Protein AF-A0A9D1Z1N7-F1 (afdb_monomer_lite)

Structure (mmCIF, N/CA/C/O backbone):
data_AF-A0A9D1Z1N7-F1
#
_entry.id   AF-A0A9D1Z1N7-F1
#
loop_
_atom_site.group_PDB
_atom_site.id
_atom_site.type_symbol
_atom_site.label_atom_id
_atom_site.label_alt_id
_atom_site.label_comp_id
_atom_site.label_asym_id
_atom_site.label_entity_id
_atom_site.label_seq_id
_atom_site.pdbx_PDB_ins_code
_atom_site.Cartn_x
_atom_site.Cartn_y
_atom_site.Cartn_z
_atom_site.occupancy
_atom_site.B_iso_or_equiv
_atom_site.auth_seq_id
_atom_site.auth_comp_id
_atom_site.auth_asym_id
_atom_site.auth_atom_id
_atom_site.pdbx_PDB_model_num
ATOM 1 N N . MET A 1 1 ? 23.368 37.902 29.605 1.00 48.31 1 MET A N 1
ATOM 2 C CA . MET A 1 1 ? 22.657 37.387 28.410 1.00 48.31 1 MET A CA 1
ATOM 3 C C . MET A 1 1 ? 23.198 36.018 27.958 1.00 48.31 1 MET A C 1
ATOM 5 O O . MET A 1 1 ? 23.608 35.868 26.820 1.00 48.31 1 MET A O 1
ATOM 9 N N . LYS A 1 2 ? 23.250 35.008 28.843 1.00 42.91 2 LYS A N 1
ATOM 10 C CA . LYS A 1 2 ? 23.692 33.636 28.480 1.00 42.91 2 LYS A CA 1
ATOM 11 C C . LYS A 1 2 ? 22.793 32.519 29.035 1.00 42.91 2 LYS A C 1
ATOM 13 O O . LYS A 1 2 ? 22.858 31.400 28.552 1.00 42.91 2 LYS A O 1
ATOM 18 N N . LYS A 1 3 ? 21.916 32.826 30.002 1.00 45.59 3 LYS A N 1
ATOM 19 C CA . LYS A 1 3 ? 20.973 31.861 30.601 1.00 45.59 3 LYS A CA 1
ATOM 20 C C . LYS A 1 3 ? 19.567 31.898 29.988 1.00 45.59 3 LYS A C 1
ATOM 22 O O . LYS A 1 3 ? 18.777 31.014 30.268 1.00 45.59 3 LYS A O 1
ATOM 27 N N . THR A 1 4 ? 19.268 32.879 29.136 1.00 47.34 4 THR A N 1
ATOM 28 C CA . THR A 1 4 ? 17.967 33.013 28.453 1.00 47.34 4 THR A CA 1
ATOM 29 C C . THR A 1 4 ? 17.902 32.282 27.110 1.00 47.34 4 THR A C 1
ATOM 31 O O . THR A 1 4 ? 16.812 32.045 26.607 1.00 47.34 4 THR A O 1
ATOM 34 N N . ILE A 1 5 ? 19.046 31.882 26.540 1.00 47.56 5 ILE A N 1
ATOM 35 C CA . ILE A 1 5 ? 19.102 31.161 25.254 1.00 47.56 5 ILE A CA 1
ATOM 36 C C . ILE A 1 5 ? 18.893 29.649 25.452 1.00 47.56 5 ILE A C 1
ATOM 38 O O . ILE A 1 5 ? 18.301 28.995 24.600 1.00 47.56 5 ILE A O 1
ATOM 42 N N . LEU A 1 6 ? 19.299 29.088 26.599 1.00 43.22 6 LEU A N 1
ATOM 43 C CA . LEU A 1 6 ? 19.092 27.661 26.885 1.00 43.22 6 LEU A CA 1
ATOM 44 C C . LEU A 1 6 ? 17.622 27.307 27.148 1.00 43.22 6 LEU A C 1
ATOM 46 O O . LEU A 1 6 ? 17.181 26.222 26.781 1.00 43.22 6 LEU A O 1
ATOM 50 N N . THR A 1 7 ? 16.840 28.222 27.722 1.00 47.62 7 THR A N 1
ATOM 51 C CA . THR A 1 7 ? 15.426 27.964 28.034 1.00 47.62 7 THR A CA 1
ATOM 52 C C . THR A 1 7 ? 14.539 27.963 26.785 1.00 47.62 7 THR A C 1
ATOM 54 O O . THR A 1 7 ? 13.528 27.268 26.757 1.00 47.62 7 THR A O 1
ATOM 57 N N . ALA A 1 8 ? 14.941 28.667 25.720 1.00 46.50 8 ALA A N 1
ATOM 58 C CA . ALA A 1 8 ? 14.237 28.644 24.436 1.00 46.50 8 ALA A CA 1
ATOM 59 C C . ALA A 1 8 ? 14.452 27.325 23.666 1.00 46.50 8 ALA A C 1
ATOM 61 O O . ALA A 1 8 ? 13.564 26.891 22.938 1.00 46.50 8 ALA A O 1
ATOM 62 N N . LEU A 1 9 ? 15.589 26.649 23.869 1.00 41.34 9 LEU A N 1
ATOM 63 C CA . LEU A 1 9 ? 15.878 25.360 23.230 1.00 41.34 9 LEU A CA 1
ATOM 64 C C . LEU A 1 9 ? 15.144 24.189 23.912 1.00 41.34 9 LEU A C 1
ATOM 66 O O . LEU A 1 9 ? 14.783 23.220 23.251 1.00 41.34 9 LEU A O 1
ATOM 70 N N . ALA A 1 10 ? 14.859 24.303 25.214 1.00 45.19 10 ALA A N 1
ATOM 71 C CA . ALA A 1 10 ? 14.077 23.312 25.958 1.00 45.19 10 ALA A CA 1
ATOM 72 C C . ALA A 1 10 ? 12.570 23.372 25.639 1.00 45.19 10 ALA A C 1
ATOM 74 O O . ALA A 1 10 ? 11.892 22.348 25.670 1.00 45.19 10 ALA A O 1
ATOM 75 N N . ALA A 1 11 ? 12.048 24.549 25.276 1.00 44.56 11 ALA A N 1
ATOM 76 C CA . ALA A 1 11 ? 10.642 24.725 24.905 1.00 44.56 11 ALA A CA 1
ATOM 77 C C . ALA A 1 11 ? 10.316 24.277 23.463 1.00 44.56 11 ALA A C 1
ATOM 79 O O . ALA A 1 11 ? 9.146 24.125 23.124 1.00 44.56 11 ALA A O 1
ATOM 80 N N . LEU A 1 12 ? 11.329 24.038 22.619 1.00 40.50 12 LEU A N 1
ATOM 81 C CA . LEU A 1 12 ? 11.157 23.692 21.201 1.00 40.50 12 LEU A CA 1
ATOM 82 C C . LEU A 1 12 ? 11.137 22.185 20.895 1.00 40.50 12 LEU A C 1
ATOM 84 O O . LEU A 1 12 ? 10.854 21.816 19.761 1.00 40.50 12 LEU A O 1
ATOM 88 N N . LEU A 1 13 ? 11.400 21.303 21.864 1.00 41.38 13 LEU A N 1
ATOM 89 C CA . LEU A 1 13 ? 11.483 19.855 21.600 1.00 41.38 13 LEU A CA 1
ATOM 90 C C . LEU A 1 13 ? 10.368 19.012 22.232 1.00 41.38 13 LEU A C 1
ATOM 92 O O . LEU A 1 13 ? 10.290 17.818 21.959 1.00 41.38 13 LEU A O 1
ATOM 96 N N . VAL A 1 14 ? 9.452 19.611 23.001 1.00 47.72 14 VAL A N 1
ATOM 97 C CA . VAL A 1 14 ? 8.300 18.884 23.584 1.00 47.72 14 VAL A CA 1
ATOM 98 C C . VAL A 1 14 ? 7.096 18.801 22.632 1.00 47.72 14 VAL A C 1
ATOM 100 O O . VAL A 1 14 ? 6.035 18.308 22.995 1.00 47.72 14 VAL A O 1
ATOM 103 N N . ALA A 1 15 ? 7.261 19.235 21.385 1.00 46.50 15 ALA A N 1
ATOM 104 C CA . ALA A 1 15 ? 6.291 19.032 20.319 1.00 46.50 15 ALA A CA 1
ATOM 105 C C . ALA A 1 15 ? 6.986 18.392 19.116 1.00 46.50 15 ALA A C 1
ATOM 107 O O . ALA A 1 15 ? 7.004 18.942 18.020 1.00 46.50 15 ALA A O 1
ATOM 108 N N . VAL A 1 16 ? 7.573 17.211 19.315 1.00 46.31 16 VAL A N 1
ATOM 109 C CA . VAL A 1 16 ? 7.660 16.258 18.210 1.00 46.31 16 VAL A CA 1
ATOM 110 C C . VAL A 1 16 ? 6.248 15.677 18.108 1.00 46.31 16 VAL A C 1
ATOM 112 O O . VAL A 1 16 ? 5.895 14.844 18.946 1.00 46.31 16 VAL A O 1
ATOM 115 N N . PRO A 1 17 ? 5.382 16.111 17.164 1.00 43.81 17 PRO A N 1
ATOM 116 C CA . PRO A 1 17 ? 4.216 15.296 16.853 1.00 43.81 17 PRO A CA 1
ATOM 117 C C . PRO A 1 17 ? 4.749 13.899 16.553 1.00 43.81 17 PRO A C 1
ATOM 119 O O . PRO A 1 17 ? 5.823 13.784 15.972 1.00 43.81 17 PRO A O 1
ATOM 122 N N . ALA A 1 18 ? 4.060 12.852 16.992 1.00 47.38 18 ALA A N 1
ATOM 123 C CA . ALA A 1 18 ? 4.443 11.462 16.786 1.00 47.38 18 ALA A CA 1
ATOM 124 C C . ALA A 1 18 ? 4.626 11.134 15.280 1.00 47.38 18 ALA A C 1
ATOM 126 O O . ALA A 1 18 ? 3.773 10.530 14.638 1.00 47.38 18 ALA A O 1
ATOM 127 N N . VAL A 1 19 ? 5.751 11.538 14.684 1.00 46.88 19 VAL A N 1
ATOM 128 C CA . VAL A 1 19 ? 6.171 11.262 13.303 1.00 46.88 19 VAL A CA 1
ATOM 129 C C . VAL A 1 19 ? 6.997 9.981 13.329 1.00 46.88 19 VAL A C 1
ATOM 131 O O . VAL A 1 19 ? 8.144 9.911 12.903 1.00 46.88 19 VAL A O 1
ATOM 134 N N . GLN A 1 20 ? 6.414 8.932 13.892 1.00 49.53 20 GLN A N 1
ATOM 135 C CA . GLN A 1 20 ? 6.819 7.564 13.578 1.00 49.53 20 GLN A CA 1
ATOM 136 C C . GLN A 1 20 ? 5.672 6.778 12.950 1.00 49.53 20 GLN A C 1
ATOM 138 O O . GLN A 1 20 ? 5.856 5.616 12.603 1.00 49.53 20 GLN A O 1
ATOM 143 N N . ALA A 1 21 ? 4.523 7.427 12.722 1.00 53.78 21 ALA A N 1
ATOM 144 C CA . ALA A 1 21 ? 3.443 6.822 11.976 1.00 53.78 21 ALA A CA 1
ATOM 145 C C . ALA A 1 21 ? 3.815 6.745 10.485 1.00 53.78 21 ALA A C 1
ATOM 147 O O . ALA A 1 21 ? 3.750 7.748 9.775 1.00 53.78 21 ALA A O 1
ATOM 148 N N . GLN A 1 22 ? 4.178 5.544 10.030 1.00 61.56 22 GLN A N 1
ATOM 149 C CA . GLN A 1 22 ? 4.296 5.149 8.624 1.00 61.56 22 GLN A CA 1
ATOM 150 C C . GLN A 1 22 ? 5.386 5.873 7.788 1.00 61.56 22 GLN A C 1
ATOM 152 O O . GLN A 1 22 ? 5.178 6.954 7.237 1.00 61.56 22 GLN A O 1
ATOM 157 N N . LYS A 1 23 ? 6.547 5.226 7.596 1.00 72.19 23 LYS A N 1
ATOM 158 C CA . LYS A 1 23 ? 7.659 5.724 6.754 1.00 72.19 23 LYS A CA 1
ATOM 159 C C . LYS A 1 23 ? 7.477 5.398 5.260 1.00 72.19 23 LYS A C 1
ATOM 161 O O . LYS A 1 23 ? 8.239 4.612 4.707 1.00 72.19 23 LYS A O 1
ATOM 166 N N . VAL A 1 24 ? 6.501 6.005 4.584 1.00 84.62 24 VAL A N 1
ATOM 167 C CA . VAL A 1 24 ? 6.462 5.962 3.106 1.00 84.62 24 VAL A CA 1
ATOM 168 C C . VAL A 1 24 ? 7.494 6.954 2.565 1.00 84.62 24 VAL A C 1
ATOM 170 O O . VAL A 1 24 ? 7.291 8.167 2.646 1.00 84.62 24 VAL A O 1
ATOM 173 N N . ASN A 1 25 ? 8.607 6.456 2.018 1.00 87.56 25 ASN A N 1
ATOM 174 C CA . ASN A 1 25 ? 9.646 7.300 1.420 1.00 87.56 25 ASN A CA 1
ATOM 175 C C . ASN A 1 25 ? 9.241 7.737 0.003 1.00 87.56 25 ASN A C 1
ATOM 177 O O . ASN A 1 25 ? 9.687 7.176 -0.998 1.00 87.56 25 ASN A O 1
ATOM 181 N N . LYS A 1 26 ? 8.350 8.732 -0.065 1.00 89.25 26 LYS A N 1
ATOM 182 C CA . LYS A 1 26 ? 7.782 9.232 -1.322 1.00 89.25 26 LYS A CA 1
ATOM 183 C C . LYS A 1 26 ? 8.865 9.680 -2.310 1.00 89.25 26 LYS A C 1
ATOM 185 O O . LYS A 1 26 ? 8.778 9.351 -3.486 1.00 89.25 26 LYS A O 1
ATOM 190 N N . GLU A 1 27 ? 9.873 10.402 -1.833 1.00 89.12 27 GLU A N 1
ATOM 191 C CA . GLU A 1 27 ? 10.941 10.962 -2.670 1.00 89.12 27 GLU A CA 1
ATOM 192 C C . GLU A 1 27 ? 11.761 9.862 -3.352 1.00 89.12 27 GLU A C 1
ATOM 194 O O . GLU A 1 27 ? 11.949 9.898 -4.565 1.00 89.12 27 GLU A O 1
ATOM 199 N N . ALA A 1 28 ? 12.172 8.831 -2.605 1.00 89.81 28 ALA A N 1
ATOM 200 C CA . ALA A 1 28 ? 12.930 7.717 -3.175 1.00 89.81 28 ALA A CA 1
ATOM 201 C C . ALA A 1 28 ? 12.123 6.924 -4.217 1.00 89.81 28 ALA A C 1
ATOM 203 O O . ALA A 1 28 ? 12.674 6.473 -5.223 1.00 89.81 28 ALA A O 1
ATOM 204 N N . LEU A 1 29 ? 10.817 6.763 -3.990 1.00 92.50 29 LEU A N 1
ATOM 205 C CA . LEU A 1 29 ? 9.922 6.084 -4.926 1.00 92.50 29 LEU A CA 1
ATOM 206 C C . LEU A 1 29 ? 9.739 6.884 -6.219 1.00 92.50 29 LEU A C 1
ATOM 208 O O . LEU A 1 29 ? 9.815 6.307 -7.301 1.00 92.50 29 LEU A O 1
ATOM 212 N N . LEU A 1 30 ? 9.564 8.205 -6.121 1.00 93.25 30 LEU A N 1
ATOM 213 C CA . LEU A 1 30 ? 9.474 9.080 -7.292 1.00 93.25 30 LEU A CA 1
ATOM 214 C C . LEU A 1 30 ? 10.777 9.086 -8.097 1.00 93.25 30 LEU A C 1
ATOM 216 O O . LEU A 1 30 ? 10.731 8.906 -9.309 1.00 93.25 30 LEU A O 1
ATOM 220 N N . ALA A 1 31 ? 11.934 9.156 -7.435 1.00 93.94 31 ALA A N 1
ATOM 221 C CA . ALA A 1 31 ? 13.232 9.079 -8.107 1.00 93.94 31 ALA A CA 1
ATOM 222 C C . ALA A 1 31 ? 13.415 7.763 -8.895 1.00 93.94 31 ALA A C 1
ATOM 224 O O . ALA A 1 31 ? 14.052 7.730 -9.951 1.00 93.94 31 ALA A O 1
ATOM 225 N N . LYS A 1 32 ? 12.833 6.652 -8.415 1.00 93.88 32 LYS A N 1
ATOM 226 C CA . LYS A 1 32 ? 12.845 5.370 -9.137 1.00 93.88 32 LYS A CA 1
ATOM 227 C C . LYS A 1 32 ? 11.990 5.416 -10.408 1.00 93.88 32 LYS A C 1
ATOM 229 O O . LYS A 1 32 ? 12.379 4.815 -11.411 1.00 93.88 32 LYS A O 1
ATOM 234 N N . ILE A 1 33 ? 10.869 6.137 -10.380 1.00 95.56 33 ILE A N 1
ATOM 235 C CA . ILE A 1 33 ? 10.018 6.362 -11.555 1.00 95.56 33 ILE A CA 1
ATOM 236 C C . ILE A 1 33 ? 10.707 7.288 -12.555 1.00 95.56 33 ILE A C 1
ATOM 238 O O . ILE A 1 33 ? 10.817 6.908 -13.715 1.00 95.56 33 ILE A O 1
ATOM 242 N N . GLU A 1 34 ? 11.290 8.403 -12.109 1.00 95.62 34 GLU A N 1
ATOM 243 C CA . GLU A 1 34 ? 12.060 9.317 -12.969 1.00 95.62 34 GLU A CA 1
ATOM 244 C C . GLU A 1 34 ? 13.199 8.590 -13.696 1.00 95.62 34 GLU A C 1
ATOM 246 O O . GLU A 1 34 ? 13.404 8.747 -14.902 1.00 95.62 34 GLU A O 1
ATOM 251 N N . LYS A 1 35 ? 13.914 7.710 -12.984 1.00 94.88 35 LYS A N 1
ATOM 252 C CA . LYS A 1 35 ? 14.929 6.851 -13.600 1.00 94.88 35 LYS A CA 1
ATOM 253 C C . LYS A 1 35 ? 14.321 5.897 -14.630 1.00 94.88 35 LYS A C 1
ATOM 255 O O . LYS A 1 35 ? 14.903 5.700 -15.696 1.00 94.88 35 LYS A O 1
ATOM 260 N N . SER A 1 36 ? 13.172 5.292 -14.324 1.00 95.75 36 SER A N 1
ATOM 261 C CA . SER A 1 36 ? 12.475 4.430 -15.278 1.00 95.75 36 SER A CA 1
ATOM 262 C C . SER A 1 36 ? 12.019 5.198 -16.520 1.00 95.75 36 SER A C 1
ATOM 264 O O . SER A 1 36 ? 12.082 4.623 -17.604 1.00 95.75 36 SER A O 1
ATOM 266 N N . ASP A 1 37 ? 11.578 6.448 -16.378 1.00 96.19 37 ASP A N 1
ATOM 267 C CA . ASP A 1 37 ? 11.186 7.321 -17.488 1.00 96.19 37 ASP A CA 1
ATOM 268 C C . ASP A 1 37 ? 12.385 7.625 -18.395 1.00 96.19 37 ASP A C 1
ATOM 270 O O . ASP A 1 37 ? 12.303 7.479 -19.615 1.00 96.19 37 ASP A O 1
ATOM 274 N N . ALA A 1 38 ? 13.544 7.929 -17.804 1.00 97.25 38 ALA A N 1
ATOM 275 C CA . ALA A 1 38 ? 14.785 8.105 -18.556 1.00 97.25 38 ALA A CA 1
ATOM 276 C C . ALA A 1 38 ? 15.222 6.818 -19.286 1.00 97.25 38 ALA A C 1
ATOM 278 O O . ALA A 1 38 ? 15.726 6.873 -20.411 1.00 97.25 38 ALA A O 1
ATOM 279 N N . ASP A 1 39 ? 15.018 5.648 -18.672 1.00 95.75 39 ASP A N 1
ATOM 280 C CA . ASP A 1 39 ? 15.369 4.361 -19.275 1.00 95.75 39 ASP A CA 1
ATOM 281 C C . ASP A 1 39 ? 14.466 3.996 -20.464 1.00 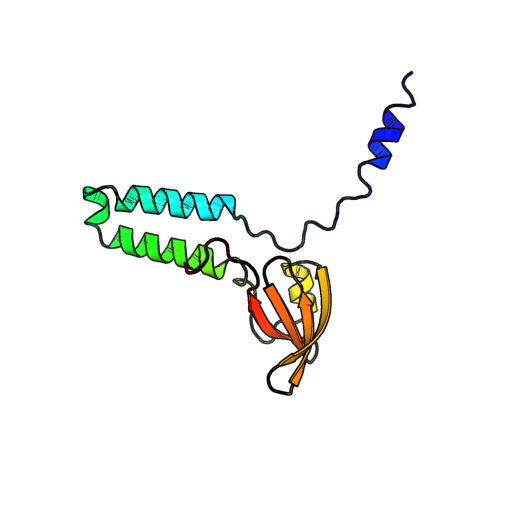95.75 39 ASP A C 1
ATOM 283 O O . ASP A 1 39 ? 14.971 3.432 -21.435 1.00 95.75 39 ASP A O 1
ATOM 287 N N . ILE A 1 40 ? 13.170 4.335 -20.437 1.00 96.69 40 ILE A N 1
ATOM 288 C CA . ILE A 1 40 ? 12.273 4.105 -21.587 1.00 96.69 40 ILE A CA 1
ATOM 289 C C . ILE A 1 40 ? 12.434 5.149 -22.696 1.00 96.69 40 ILE A C 1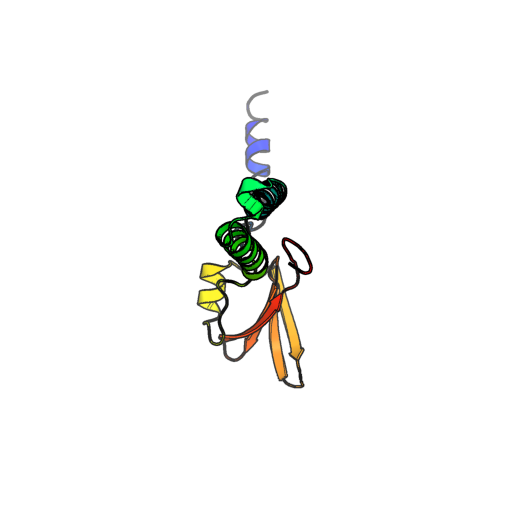
ATOM 291 O O . ILE A 1 40 ? 12.156 4.843 -23.850 1.00 96.69 40 ILE A O 1
ATOM 295 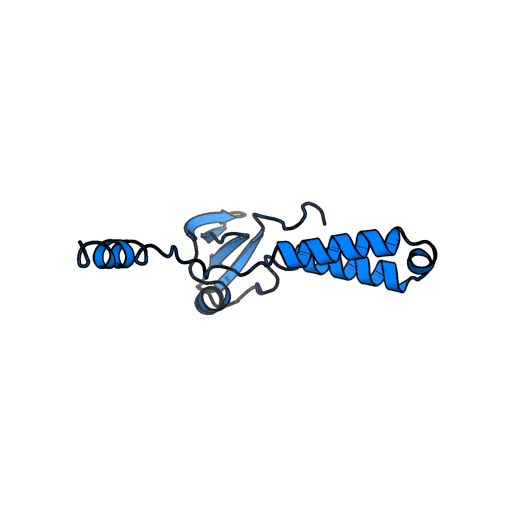N N . ALA A 1 41 ? 12.912 6.355 -22.380 1.00 96.69 41 ALA A N 1
ATOM 296 C CA . ALA A 1 41 ? 13.235 7.366 -23.386 1.00 96.69 41 ALA A CA 1
ATOM 297 C C . ALA A 1 41 ? 14.507 7.014 -24.183 1.00 96.69 41 ALA A C 1
ATOM 299 O O . ALA A 1 41 ? 14.733 7.528 -25.275 1.00 96.69 41 ALA A O 1
ATOM 300 N N . ASN A 1 42 ? 15.355 6.127 -23.651 1.00 96.94 42 ASN A N 1
ATOM 301 C CA . ASN A 1 42 ? 16.556 5.660 -24.331 1.00 96.94 42 ASN A CA 1
ATOM 302 C C . ASN A 1 42 ? 16.242 4.496 -25.289 1.00 96.94 42 ASN A C 1
ATOM 304 O O . ASN A 1 42 ? 15.984 3.383 -24.838 1.00 96.94 42 ASN A O 1
ATOM 308 N N . GLU A 1 43 ? 16.372 4.708 -26.601 1.00 94.88 43 GLU A N 1
ATOM 309 C CA . GLU A 1 43 ? 16.045 3.716 -27.647 1.00 94.88 43 GLU A CA 1
ATOM 310 C C . GLU A 1 43 ? 16.683 2.331 -27.422 1.00 94.88 43 GLU A C 1
ATOM 312 O O . GLU A 1 43 ? 16.017 1.297 -27.514 1.00 94.88 43 GLU A O 1
ATOM 317 N N . LYS A 1 44 ? 17.971 2.287 -27.049 1.00 95.50 44 LYS A N 1
ATOM 318 C CA . LYS A 1 44 ? 18.697 1.023 -26.823 1.00 95.50 44 LYS A CA 1
ATOM 319 C C . LYS A 1 44 ? 18.192 0.265 -25.597 1.00 95.50 44 LYS A C 1
ATOM 321 O O . LYS A 1 44 ? 18.270 -0.964 -25.557 1.00 95.50 44 LYS A O 1
ATOM 326 N N . LYS A 1 45 ? 17.741 0.978 -24.563 1.00 95.00 45 LYS A N 1
ATOM 327 C CA . LYS A 1 45 ? 17.171 0.369 -23.356 1.00 95.00 45 LYS A CA 1
ATOM 328 C C . LYS A 1 45 ? 15.706 0.007 -23.571 1.00 95.00 45 LYS A C 1
ATOM 330 O O . LYS A 1 45 ? 15.318 -1.085 -23.168 1.00 95.00 45 LYS A O 1
ATOM 335 N N . ALA A 1 46 ? 14.927 0.845 -24.245 1.00 95.06 46 ALA A N 1
ATOM 336 C CA . ALA A 1 46 ? 13.518 0.603 -24.544 1.00 95.06 46 ALA A CA 1
ATOM 337 C C . ALA A 1 46 ? 13.294 -0.659 -25.394 1.00 95.06 46 ALA A C 1
ATOM 339 O O . ALA A 1 46 ? 12.302 -1.361 -25.203 1.00 95.06 46 ALA A O 1
ATOM 340 N N . ALA A 1 47 ? 14.251 -1.007 -26.263 1.00 96.62 47 ALA A N 1
ATOM 341 C CA . ALA A 1 47 ? 14.234 -2.254 -27.031 1.00 96.62 47 ALA A CA 1
ATOM 342 C C . ALA A 1 47 ? 14.363 -3.528 -26.166 1.00 96.62 47 ALA A C 1
ATOM 344 O O . ALA A 1 47 ? 14.118 -4.635 -26.644 1.00 96.62 47 ALA A O 1
ATOM 345 N N . LYS A 1 48 ? 14.762 -3.410 -24.891 1.00 97.81 48 LYS A N 1
ATOM 346 C CA . LYS A 1 48 ? 14.932 -4.554 -23.986 1.00 97.81 48 LYS A CA 1
ATOM 347 C C . LYS A 1 48 ? 13.654 -4.791 -23.188 1.00 97.81 48 LYS A C 1
ATOM 349 O O . LYS A 1 48 ? 13.253 -3.945 -22.393 1.00 97.81 48 LYS A O 1
ATOM 354 N N . ALA A 1 49 ? 13.096 -5.998 -23.277 1.00 97.19 49 ALA A N 1
ATOM 355 C CA . ALA A 1 49 ? 11.949 -6.415 -22.461 1.00 97.19 49 ALA A CA 1
ATOM 356 C C . ALA A 1 49 ? 12.182 -6.210 -20.948 1.00 97.19 49 ALA A C 1
ATOM 358 O O . ALA A 1 49 ? 11.281 -5.792 -20.222 1.00 97.19 49 ALA A O 1
ATOM 359 N N . ALA A 1 50 ? 13.417 -6.423 -20.478 1.00 97.31 50 ALA A N 1
ATOM 360 C CA . ALA A 1 50 ? 13.802 -6.196 -19.085 1.00 97.31 50 ALA A CA 1
ATOM 361 C C . ALA A 1 50 ? 13.528 -4.757 -18.603 1.00 97.31 50 ALA A C 1
ATOM 363 O O . ALA A 1 50 ? 13.192 -4.566 -17.437 1.00 97.31 50 ALA A O 1
ATOM 364 N N . THR A 1 51 ? 13.628 -3.753 -19.480 1.00 97.25 51 THR A N 1
ATOM 365 C CA . THR A 1 51 ? 13.345 -2.348 -19.145 1.00 97.25 51 THR A CA 1
ATOM 366 C C . THR A 1 51 ? 11.877 -2.159 -18.774 1.00 97.25 51 THR A C 1
ATOM 368 O O . THR A 1 51 ? 11.576 -1.555 -17.747 1.00 97.25 51 THR A O 1
ATOM 371 N N . TRP A 1 52 ? 10.963 -2.753 -19.542 1.00 97.31 52 TRP A N 1
ATOM 372 C CA . TRP A 1 52 ? 9.523 -2.694 -19.277 1.00 97.31 52 TRP A CA 1
ATOM 373 C C . TRP A 1 52 ? 9.124 -3.494 -18.036 1.00 97.31 52 TRP A C 1
ATOM 375 O O . TRP A 1 52 ? 8.316 -3.026 -17.238 1.00 97.31 52 TRP A O 1
ATOM 385 N N . ILE A 1 53 ? 9.754 -4.652 -17.804 1.00 97.12 53 ILE A N 1
ATOM 386 C CA . ILE A 1 53 ? 9.566 -5.423 -16.563 1.00 97.12 53 ILE A CA 1
ATOM 387 C C . ILE A 1 53 ? 10.015 -4.600 -15.349 1.00 97.12 53 ILE A C 1
ATOM 389 O O . ILE A 1 53 ? 9.315 -4.546 -14.338 1.00 97.12 53 ILE A O 1
ATOM 393 N N . ASN A 1 54 ? 11.169 -3.936 -15.438 1.00 96.50 54 ASN A N 1
ATOM 394 C CA . ASN A 1 54 ? 11.678 -3.093 -14.357 1.00 96.50 54 ASN A CA 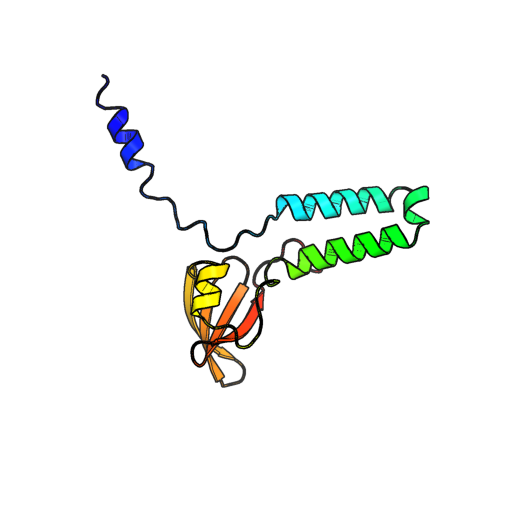1
ATOM 395 C C . ASN A 1 54 ? 10.795 -1.864 -14.122 1.00 96.50 54 ASN A C 1
ATOM 397 O O . ASN A 1 54 ? 10.584 -1.497 -12.966 1.00 96.50 54 ASN A O 1
ATOM 401 N N . ARG A 1 55 ? 10.229 -1.279 -15.186 1.00 95.88 55 ARG A N 1
ATOM 402 C CA . ARG A 1 55 ? 9.213 -0.229 -15.078 1.00 95.88 55 ARG A CA 1
ATOM 403 C C . ARG A 1 55 ? 7.997 -0.730 -14.307 1.00 95.88 55 ARG A C 1
ATOM 405 O O . ARG A 1 55 ? 7.650 -0.136 -13.294 1.00 95.88 55 ARG A O 1
ATOM 412 N N . GLY A 1 56 ? 7.404 -1.852 -14.718 1.00 95.81 56 GLY A N 1
ATOM 413 C CA . GLY A 1 56 ? 6.247 -2.435 -14.032 1.00 95.81 56 GLY A CA 1
ATOM 414 C C . GLY A 1 56 ? 6.511 -2.709 -12.548 1.00 95.81 56 GLY A C 1
ATOM 415 O O . GLY A 1 56 ? 5.688 -2.373 -11.704 1.00 95.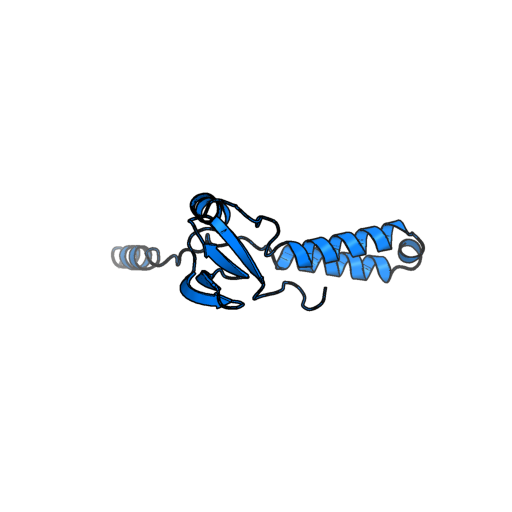81 56 GLY A O 1
ATOM 416 N N . LYS A 1 57 ? 7.698 -3.227 -12.203 1.00 95.50 57 LYS A N 1
ATOM 417 C CA . LYS A 1 57 ? 8.116 -3.401 -10.800 1.00 95.50 57 LYS A CA 1
ATOM 418 C C . LYS A 1 57 ? 8.191 -2.077 -10.040 1.00 95.50 57 LYS A C 1
ATOM 420 O O . LYS A 1 57 ? 7.755 -2.020 -8.898 1.00 95.50 57 LYS A O 1
ATOM 425 N N . ALA A 1 58 ? 8.725 -1.023 -10.659 1.00 94.88 58 ALA A N 1
ATOM 426 C CA . ALA A 1 58 ? 8.792 0.293 -10.034 1.00 94.88 58 ALA A CA 1
ATOM 427 C C . ALA A 1 58 ? 7.388 0.849 -9.748 1.00 94.88 58 ALA A C 1
ATOM 429 O O . ALA A 1 58 ? 7.128 1.255 -8.619 1.00 94.88 58 ALA A O 1
ATOM 430 N N . PHE A 1 59 ? 6.467 0.789 -10.716 1.00 94.81 59 PHE A N 1
ATOM 431 C CA . PHE A 1 59 ? 5.076 1.218 -10.517 1.00 94.81 59 PHE A CA 1
ATOM 432 C C . PHE A 1 59 ? 4.347 0.374 -9.465 1.00 94.81 59 PHE A C 1
ATOM 434 O O . PHE A 1 59 ? 3.679 0.927 -8.594 1.00 94.81 59 PHE A O 1
ATOM 441 N N . TYR A 1 60 ? 4.554 -0.946 -9.459 1.00 93.88 60 TYR A N 1
ATOM 442 C CA . TYR A 1 60 ? 4.007 -1.819 -8.421 1.00 93.88 60 TYR A CA 1
ATOM 443 C C . TYR A 1 60 ? 4.498 -1.437 -7.020 1.00 93.88 60 TYR A C 1
ATOM 445 O O . TYR A 1 60 ? 3.696 -1.334 -6.096 1.00 93.88 60 TYR A O 1
ATOM 453 N N . GLU A 1 61 ? 5.799 -1.191 -6.846 1.00 92.56 61 GLU A N 1
ATOM 454 C CA . GLU A 1 61 ? 6.346 -0.751 -5.559 1.00 92.56 61 GLU A CA 1
ATOM 455 C C . GLU A 1 61 ? 5.730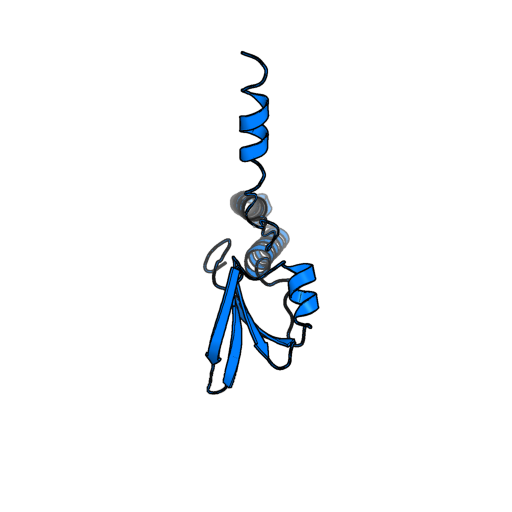 0.579 -5.107 1.00 92.56 61 GLU A C 1
ATOM 457 O O . GLU A 1 61 ? 5.327 0.708 -3.954 1.00 92.56 61 GLU A O 1
ATOM 462 N N . VAL A 1 62 ? 5.596 1.545 -6.021 1.00 92.69 62 VAL A N 1
ATOM 463 C CA . VAL A 1 62 ? 4.948 2.840 -5.760 1.00 92.69 62 VAL A CA 1
ATOM 464 C C . VAL A 1 62 ? 3.494 2.671 -5.314 1.00 92.69 62 VAL A C 1
ATOM 466 O O . VAL A 1 62 ? 3.061 3.335 -4.368 1.00 92.69 62 VAL A O 1
ATOM 469 N N . ALA A 1 63 ? 2.744 1.791 -5.979 1.00 92.19 63 ALA A N 1
ATOM 470 C CA . ALA A 1 63 ? 1.345 1.527 -5.671 1.00 92.19 63 ALA A CA 1
ATOM 471 C C . ALA A 1 63 ? 1.174 0.776 -4.342 1.00 92.19 63 ALA A C 1
ATOM 473 O O . ALA A 1 63 ? 0.278 1.107 -3.565 1.00 92.19 63 ALA A O 1
ATOM 474 N N . ALA A 1 64 ? 2.035 -0.208 -4.073 1.00 91.56 64 ALA A N 1
ATOM 475 C CA . ALA A 1 64 ? 1.920 -1.102 -2.928 1.00 91.56 64 ALA A CA 1
ATOM 476 C C . ALA A 1 64 ? 2.513 -0.527 -1.636 1.00 91.56 64 ALA A C 1
ATOM 478 O O . ALA A 1 64 ? 2.031 -0.876 -0.560 1.00 91.56 64 ALA A O 1
ATOM 479 N N . GLU A 1 65 ? 3.532 0.343 -1.698 1.00 90.81 65 GLU A N 1
ATOM 480 C CA . GLU A 1 65 ? 4.244 0.854 -0.513 1.00 90.81 65 GLU A CA 1
ATOM 481 C C . GLU A 1 65 ? 3.314 1.326 0.620 1.00 90.81 65 GLU A C 1
ATOM 483 O O . GLU A 1 65 ? 3.566 0.955 1.772 1.00 90.81 65 GLU A O 1
ATOM 488 N N . PRO A 1 66 ? 2.233 2.092 0.359 1.00 91.00 66 PRO A N 1
ATOM 489 C CA . PRO A 1 66 ? 1.361 2.576 1.423 1.00 91.00 66 PRO A CA 1
ATOM 490 C C . PRO A 1 66 ? 0.725 1.464 2.263 1.00 91.00 66 PRO A C 1
ATOM 492 O O . PRO A 1 66 ? 0.490 1.670 3.451 1.00 91.00 66 PRO A O 1
ATOM 495 N N . THR A 1 67 ? 0.463 0.293 1.681 1.00 92.88 67 THR A N 1
ATOM 496 C CA . THR A 1 67 ? -0.249 -0.806 2.349 1.00 92.88 67 THR A CA 1
ATOM 497 C C . THR A 1 67 ? 0.519 -2.125 2.340 1.00 92.88 67 THR A C 1
ATOM 499 O O . THR A 1 67 ? -0.038 -3.137 2.749 1.00 92.88 67 THR A O 1
ATOM 502 N N . LYS A 1 68 ? 1.792 -2.149 1.920 1.00 89.56 68 LYS A N 1
ATOM 503 C CA . LYS A 1 68 ? 2.572 -3.389 1.717 1.00 89.56 68 LYS A CA 1
ATOM 504 C C . LYS A 1 68 ? 2.695 -4.275 2.958 1.00 89.56 68 LYS A C 1
ATOM 506 O O . LYS A 1 68 ? 2.884 -5.477 2.835 1.00 89.56 68 LYS A O 1
ATOM 511 N N . ASN A 1 69 ? 2.615 -3.670 4.143 1.00 87.19 69 ASN A N 1
ATOM 512 C CA . ASN A 1 69 ? 2.735 -4.369 5.420 1.00 87.19 69 ASN A CA 1
ATOM 513 C C . ASN A 1 69 ? 1.376 -4.807 5.980 1.00 87.19 69 ASN A C 1
ATOM 515 O O . ASN A 1 69 ? 1.344 -5.442 7.027 1.00 87.19 69 ASN A O 1
ATOM 519 N N . LEU A 1 70 ? 0.260 -4.451 5.340 1.00 92.50 70 LEU A N 1
ATOM 520 C CA . LEU A 1 70 ? -1.071 -4.827 5.801 1.00 92.50 70 LEU A CA 1
ATOM 521 C C . LEU A 1 70 ? -1.454 -6.196 5.255 1.00 92.50 70 LEU A C 1
ATOM 523 O O . LEU A 1 70 ? -1.268 -6.495 4.078 1.00 92.50 70 LEU A O 1
ATOM 527 N N . PHE A 1 71 ? -2.055 -7.004 6.117 1.00 94.06 71 PHE A N 1
ATOM 528 C CA . PHE A 1 71 ? -2.701 -8.246 5.732 1.00 94.06 71 PHE A CA 1
ATOM 529 C C . PHE A 1 71 ? -3.930 -8.480 6.609 1.00 94.06 71 PHE A C 1
ATOM 531 O O . PHE A 1 71 ? -4.017 -8.002 7.743 1.00 94.06 71 PHE A O 1
ATOM 538 N N . VAL A 1 72 ? -4.905 -9.202 6.060 1.00 95.75 72 VAL A N 1
ATOM 539 C CA . VAL A 1 72 ? -6.142 -9.555 6.766 1.00 95.75 72 VAL A CA 1
ATOM 540 C C . VAL A 1 72 ? -5.812 -10.461 7.953 1.00 95.75 72 VAL A C 1
ATOM 542 O O . VAL A 1 72 ? -4.926 -11.306 7.862 1.00 95.75 72 VAL A O 1
ATOM 545 N N . ASN A 1 73 ? -6.537 -10.301 9.059 1.00 96.19 73 ASN A N 1
ATOM 546 C CA . ASN A 1 73 ? -6.327 -10.996 10.332 1.00 96.19 73 ASN A CA 1
ATOM 547 C C . ASN A 1 73 ? -5.035 -10.622 11.082 1.00 96.19 73 ASN A C 1
ATOM 549 O O . ASN A 1 73 ? -4.717 -11.272 12.078 1.00 96.19 73 ASN A O 1
ATOM 553 N N . MET A 1 74 ? -4.314 -9.573 10.665 1.00 95.81 74 MET A N 1
ATOM 554 C CA . MET A 1 74 ? -3.233 -8.998 11.471 1.00 95.81 74 MET A CA 1
ATOM 555 C C . MET A 1 74 ? -3.782 -8.523 12.824 1.00 95.81 74 MET A C 1
ATOM 557 O O . MET A 1 74 ? -4.766 -7.786 12.862 1.00 95.81 74 MET A O 1
ATOM 561 N N . GLU A 1 75 ? -3.125 -8.896 13.923 1.00 97.06 75 GLU A N 1
ATOM 562 C CA . GLU A 1 75 ? -3.451 -8.383 15.258 1.00 97.06 75 GLU A CA 1
ATOM 563 C C . GLU A 1 75 ? -3.288 -6.859 15.314 1.00 97.06 75 GLU A C 1
ATOM 565 O O . GLU A 1 75 ? -2.273 -6.309 14.878 1.00 97.06 75 GLU A O 1
ATOM 570 N N . ALA A 1 76 ? -4.255 -6.161 15.904 1.00 94.94 76 ALA A N 1
ATOM 571 C CA . ALA A 1 76 ? -4.261 -4.701 15.958 1.00 94.94 76 ALA A CA 1
ATOM 572 C C . ALA A 1 76 ? -3.028 -4.132 16.696 1.00 94.94 76 ALA A C 1
ATOM 574 O O . ALA A 1 76 ? -2.493 -3.085 16.328 1.00 94.94 76 ALA A O 1
ATOM 575 N N . THR A 1 77 ? -2.502 -4.865 17.681 1.00 94.88 77 THR A N 1
ATOM 576 C CA . THR A 1 77 ? -1.232 -4.537 18.348 1.00 94.88 77 THR A CA 1
ATOM 577 C C . THR A 1 77 ? -0.044 -4.608 17.385 1.00 94.88 77 THR A C 1
ATOM 579 O O . THR A 1 77 ? 0.819 -3.736 17.412 1.00 94.88 77 THR A O 1
ATOM 582 N N . MET A 1 78 ? -0.004 -5.601 16.491 1.00 93.88 78 MET A N 1
ATOM 583 C CA . MET A 1 78 ? 1.051 -5.716 15.478 1.00 93.88 78 MET A CA 1
ATOM 584 C C . MET A 1 78 ? 0.977 -4.567 14.467 1.00 93.88 78 MET A C 1
ATOM 586 O O . MET A 1 78 ? 2.013 -4.026 14.077 1.00 93.88 78 MET A O 1
ATOM 590 N N . LEU A 1 79 ? -0.232 -4.135 14.097 1.00 93.12 79 LEU A N 1
ATOM 591 C CA . LEU A 1 79 ? -0.415 -2.950 13.259 1.00 93.12 79 LEU A CA 1
ATOM 592 C C . LEU A 1 79 ? 0.192 -1.703 13.920 1.00 93.12 79 LEU A C 1
ATOM 594 O O . LEU A 1 79 ? 0.953 -0.978 13.284 1.00 93.12 79 LEU A O 1
ATOM 598 N N . LYS A 1 80 ? -0.067 -1.489 15.215 1.00 92.12 80 LYS A N 1
ATOM 599 C CA . LYS A 1 80 ? 0.527 -0.370 15.962 1.00 92.12 80 LYS A CA 1
ATOM 600 C C . LYS A 1 80 ? 2.046 -0.457 16.073 1.00 92.12 80 LYS A C 1
ATOM 602 O O . LYS A 1 80 ? 2.720 0.555 15.923 1.00 92.12 80 LYS A O 1
ATOM 607 N N . LEU A 1 81 ? 2.598 -1.650 16.285 1.00 90.94 81 LEU A N 1
ATOM 608 C CA . LEU A 1 81 ? 4.051 -1.849 16.359 1.00 90.94 81 LEU A CA 1
ATOM 609 C C . LEU A 1 81 ? 4.752 -1.576 15.021 1.00 90.94 81 LEU A C 1
ATOM 611 O O . LEU A 1 81 ? 5.871 -1.072 15.001 1.00 90.94 81 LEU A O 1
ATOM 615 N N . THR A 1 82 ? 4.108 -1.917 13.905 1.00 87.88 82 THR A N 1
ATOM 616 C CA . THR A 1 82 ? 4.705 -1.805 12.564 1.00 87.88 82 THR A CA 1
ATOM 617 C C . THR A 1 82 ? 4.479 -0.444 11.916 1.00 87.88 82 THR A C 1
ATOM 619 O O . THR A 1 82 ? 5.365 0.070 11.233 1.00 87.88 82 THR A O 1
ATOM 622 N N . VAL A 1 83 ? 3.296 0.141 12.108 1.00 88.19 83 VAL A N 1
ATOM 623 C CA . VAL A 1 83 ? 2.886 1.389 11.454 1.00 88.19 83 VAL A CA 1
ATOM 624 C C . VAL A 1 83 ? 2.918 2.570 12.414 1.00 88.19 83 VAL A C 1
ATOM 626 O O . VAL A 1 83 ? 3.060 3.690 11.943 1.00 88.19 83 VAL A O 1
ATOM 629 N N . GLY A 1 84 ? 2.847 2.348 13.725 1.00 89.81 84 GLY A N 1
ATOM 630 C CA . GLY A 1 84 ? 2.706 3.381 14.751 1.00 89.81 84 GLY A CA 1
ATOM 631 C C . GLY A 1 84 ? 1.259 3.555 15.219 1.00 89.81 84 GLY A C 1
ATOM 632 O O . GLY A 1 84 ? 0.348 2.823 14.822 1.00 89.81 84 GLY A O 1
ATOM 633 N N . GLU A 1 85 ? 1.031 4.555 16.067 1.00 91.62 85 GLU A N 1
ATOM 634 C CA . GLU A 1 85 ? -0.317 4.904 16.523 1.00 91.62 85 GLU A CA 1
ATOM 635 C C . GLU A 1 85 ? -1.142 5.555 15.394 1.00 91.62 85 GLU A C 1
ATOM 637 O O . GLU A 1 85 ? -0.597 6.336 14.601 1.00 91.62 85 GLU A O 1
ATOM 642 N N . PRO A 1 86 ? -2.451 5.254 15.294 1.00 93.50 86 PRO A N 1
ATOM 643 C CA . PRO A 1 86 ? -3.323 5.926 14.342 1.00 93.50 86 PRO A CA 1
ATOM 644 C C . PRO A 1 86 ? -3.484 7.407 14.708 1.00 93.50 86 PRO A C 1
ATOM 646 O O . PRO A 1 86 ? -3.462 7.790 15.876 1.00 93.50 86 PRO A O 1
ATOM 649 N N . LYS A 1 87 ? -3.700 8.252 13.698 1.00 93.19 87 LYS A N 1
ATOM 650 C CA . LYS A 1 87 ? -3.980 9.685 13.878 1.00 93.19 87 LYS A CA 1
ATOM 651 C C . LYS A 1 87 ? -5.317 9.931 14.565 1.00 93.19 87 LYS A C 1
ATOM 653 O O . LYS A 1 87 ? -5.458 10.897 15.307 1.00 93.19 87 LYS A O 1
ATOM 658 N N . SER A 1 88 ? -6.301 9.090 14.273 1.00 94.38 88 SER A N 1
ATOM 659 C CA . SER A 1 88 ? -7.621 9.129 14.889 1.00 94.38 88 SER A CA 1
ATOM 660 C C . SER A 1 88 ? -8.296 7.765 14.793 1.00 94.38 88 SER A C 1
ATOM 662 O O . SER A 1 88 ? -7.890 6.901 14.008 1.00 94.38 88 SER A O 1
ATOM 664 N N . THR A 1 89 ? -9.330 7.577 15.612 1.00 96.31 89 THR A N 1
ATOM 665 C CA . THR A 1 89 ? -10.180 6.385 15.585 1.00 96.31 89 THR A CA 1
ATOM 666 C C . THR A 1 89 ? -11.652 6.789 15.543 1.00 96.31 89 THR A C 1
ATOM 668 O O . THR A 1 89 ? -12.040 7.772 16.174 1.00 96.31 89 THR A O 1
ATOM 671 N N . SER A 1 90 ? -12.459 6.063 14.774 1.00 95.19 90 SER A N 1
ATOM 672 C CA . SER A 1 90 ? -13.904 6.281 14.615 1.00 95.19 90 SER A CA 1
ATOM 673 C C . SER A 1 90 ? -14.635 4.943 14.460 1.00 95.19 90 SER A C 1
ATOM 675 O O . SER A 1 90 ? -14.008 3.907 14.254 1.00 95.19 90 SER A O 1
ATOM 677 N N . GLN A 1 91 ? -15.964 4.943 14.577 1.00 96.88 91 GLN A N 1
ATOM 678 C CA . GLN A 1 91 ? -16.795 3.800 14.186 1.00 96.88 91 GLN A CA 1
ATOM 679 C C . GLN A 1 91 ? -17.331 4.041 12.773 1.00 96.88 91 GLN A C 1
ATOM 681 O O . GLN A 1 91 ? -17.926 5.085 12.511 1.00 96.88 91 GLN A O 1
ATOM 686 N N . GLU A 1 92 ? -17.136 3.086 11.867 1.00 95.38 92 GLU A N 1
ATOM 687 C CA . GLU A 1 92 ? -17.621 3.150 10.483 1.00 95.38 92 GLU A CA 1
ATOM 688 C C . GLU A 1 92 ? -18.385 1.874 10.129 1.00 95.38 92 GLU A C 1
ATOM 690 O O . GLU A 1 92 ? -18.030 0.784 10.569 1.00 95.38 92 GLU A O 1
ATOM 695 N N . THR A 1 93 ? -19.446 2.004 9.331 1.00 95.19 93 THR A N 1
ATOM 696 C CA . THR A 1 93 ? -20.219 0.855 8.840 1.00 95.19 93 THR A CA 1
ATOM 697 C C . THR A 1 93 ? -19.915 0.628 7.367 1.00 95.19 93 THR A C 1
ATOM 699 O O . THR A 1 93 ? -20.170 1.505 6.544 1.00 95.19 93 THR A O 1
ATOM 702 N N . LEU A 1 94 ? -19.397 -0.552 7.030 1.00 91.44 94 LEU A N 1
ATOM 703 C CA . LEU A 1 94 ? -19.161 -0.986 5.654 1.00 91.44 94 LEU A CA 1
ATOM 704 C C . LEU A 1 94 ? -20.046 -2.194 5.366 1.00 91.44 94 LEU A C 1
ATOM 706 O O . LEU A 1 94 ? -19.996 -3.180 6.097 1.00 91.44 94 LEU A O 1
ATOM 710 N N . ASN A 1 95 ? -20.858 -2.124 4.308 1.00 91.38 95 ASN A N 1
ATOM 711 C CA . ASN A 1 95 ? -21.762 -3.207 3.898 1.00 91.38 95 ASN A CA 1
ATOM 712 C C . ASN A 1 95 ? -22.619 -3.765 5.058 1.00 91.38 95 ASN A C 1
ATOM 714 O O . ASN A 1 95 ? -22.806 -4.973 5.178 1.00 91.38 95 ASN A O 1
ATOM 718 N N . GLY A 1 96 ? -23.103 -2.888 5.946 1.00 92.69 96 GLY A N 1
ATOM 719 C CA . GLY A 1 96 ? -23.925 -3.265 7.105 1.00 92.69 96 GLY A CA 1
ATOM 720 C C . GLY A 1 96 ? -23.158 -3.822 8.311 1.00 92.69 96 GLY A C 1
ATOM 721 O O . GLY A 1 96 ? -23.777 -4.140 9.321 1.00 92.69 96 GLY A O 1
ATOM 722 N N . VAL A 1 97 ? -21.827 -3.913 8.248 1.00 94.44 97 VAL A N 1
ATOM 723 C CA . VAL A 1 97 ? -20.979 -4.351 9.365 1.00 94.44 97 VAL A CA 1
ATOM 724 C C . VAL A 1 97 ? -20.265 -3.146 9.971 1.00 94.44 97 VAL A C 1
ATOM 726 O O . VAL A 1 97 ? -19.655 -2.360 9.249 1.00 94.44 97 VAL A O 1
ATOM 729 N N . GLN A 1 98 ? -20.332 -3.002 11.296 1.00 96.50 98 GLN A N 1
ATOM 730 C CA . GLN A 1 98 ? -19.629 -1.949 12.031 1.00 96.50 98 GLN A CA 1
ATOM 731 C C . GLN A 1 98 ? -18.174 -2.350 12.316 1.00 96.50 98 GLN A C 1
ATOM 733 O O . GLN A 1 98 ? -17.890 -3.488 12.697 1.00 96.50 98 GLN A O 1
ATOM 738 N N . TYR A 1 99 ? -17.264 -1.395 12.144 1.00 97.56 99 TYR A N 1
ATOM 739 C CA . TYR A 1 99 ? -15.827 -1.528 12.348 1.00 97.56 99 TYR A CA 1
ATOM 740 C C . TYR A 1 99 ? -15.293 -0.345 13.146 1.00 97.56 99 TYR A C 1
ATOM 742 O O . TYR A 1 99 ? -15.753 0.786 12.984 1.00 97.56 99 TYR A O 1
ATOM 750 N N . THR A 1 100 ? -14.226 -0.585 13.907 1.00 97.81 100 THR A N 1
ATOM 751 C CA . THR A 1 100 ? -13.408 0.508 14.438 1.00 97.81 100 THR A CA 1
ATOM 752 C C . THR A 1 100 ? -12.408 0.920 13.359 1.00 97.81 100 THR A C 1
ATOM 754 O O . THR A 1 100 ? -11.476 0.180 13.053 1.00 97.81 100 THR A O 1
ATOM 757 N N . ALA A 1 101 ? -12.610 2.082 12.749 1.00 97.88 101 ALA A N 1
ATOM 758 C CA . ALA A 1 101 ? -11.734 2.643 11.732 1.00 97.88 101 ALA A CA 1
ATOM 759 C C . ALA A 1 101 ? -10.542 3.348 12.391 1.00 97.88 101 ALA A C 1
ATOM 761 O O . ALA A 1 101 ? -10.704 4.243 13.218 1.00 97.88 101 ALA A O 1
ATOM 762 N N . TRP A 1 102 ? -9.332 2.931 12.033 1.00 97.31 102 TRP A N 1
ATOM 763 C CA . TRP A 1 102 ? -8.067 3.522 12.460 1.00 97.31 102 TRP A CA 1
ATOM 764 C C . TRP A 1 102 ? -7.461 4.295 11.297 1.00 97.31 102 TRP A C 1
ATOM 766 O O . TRP A 1 102 ? -7.082 3.712 10.278 1.00 97.31 102 TRP A O 1
ATOM 776 N N . VAL A 1 103 ? -7.375 5.615 11.443 1.00 95.25 103 VAL A N 1
ATOM 777 C CA . VAL A 1 103 ? -6.933 6.511 10.372 1.00 95.25 103 VAL A CA 1
ATOM 778 C C . VAL A 1 103 ? -5.426 6.717 10.455 1.00 95.25 103 VAL A C 1
ATOM 780 O O . VAL A 1 103 ? -4.914 7.319 11.397 1.00 95.25 103 VAL A O 1
ATOM 783 N N . TYR A 1 104 ? -4.710 6.264 9.433 1.00 93.69 104 TYR A N 1
ATOM 784 C CA . TYR A 1 104 ? -3.274 6.458 9.250 1.00 93.69 104 TYR A CA 1
ATOM 785 C C . TYR A 1 104 ? -2.995 7.518 8.173 1.00 93.69 104 TYR A C 1
ATOM 787 O O . TYR A 1 104 ? -3.904 7.938 7.454 1.00 93.69 104 TYR A O 1
ATOM 795 N N . PRO A 1 105 ? -1.746 8.014 8.039 1.00 92.12 105 PRO A N 1
ATOM 796 C CA . PRO A 1 105 ? -1.443 9.038 7.045 1.00 92.12 105 PRO A CA 1
ATOM 797 C C . PRO A 1 105 ? -1.784 8.654 5.595 1.00 92.12 105 PRO A C 1
ATOM 799 O O . PRO A 1 105 ? -2.114 9.564 4.832 1.00 92.12 105 PRO A O 1
ATOM 802 N N . TRP A 1 106 ? -1.696 7.366 5.228 1.00 93.00 106 TRP A N 1
ATOM 803 C CA . TRP A 1 106 ? -1.905 6.895 3.849 1.00 93.00 106 TRP A CA 1
ATOM 804 C C . TRP A 1 106 ? -3.059 5.909 3.647 1.00 93.00 106 TRP A C 1
ATOM 806 O O . TRP A 1 106 ? -3.415 5.626 2.504 1.00 93.00 106 TRP A O 1
ATOM 816 N N . PHE A 1 107 ? -3.637 5.371 4.717 1.00 94.56 107 PHE A N 1
ATOM 817 C CA . PHE A 1 107 ? -4.761 4.443 4.640 1.00 94.56 107 PHE A CA 1
ATOM 818 C C . PHE A 1 107 ? -5.636 4.536 5.892 1.00 94.56 107 PHE A C 1
ATOM 820 O O . PHE A 1 107 ? -5.225 5.083 6.912 1.00 94.56 107 PHE A O 1
ATOM 827 N N . THR A 1 108 ? -6.827 3.960 5.822 1.00 96.31 108 THR A N 1
ATOM 828 C CA . THR A 1 108 ? -7.675 3.657 6.976 1.00 96.31 108 THR A CA 1
ATOM 829 C C . THR A 1 108 ? -7.734 2.144 7.129 1.00 96.31 108 THR A C 1
ATOM 831 O O . THR A 1 108 ? -8.081 1.454 6.171 1.00 96.31 108 THR A O 1
ATOM 834 N N . ALA A 1 109 ? -7.371 1.620 8.299 1.00 96.75 109 ALA A N 1
ATOM 835 C CA . ALA A 1 109 ? -7.541 0.207 8.629 1.00 96.75 109 ALA A CA 1
ATOM 836 C C . ALA A 1 109 ? -8.860 0.010 9.375 1.00 96.75 109 ALA A C 1
ATOM 838 O O . ALA A 1 109 ? -9.170 0.752 10.302 1.00 96.75 109 ALA A O 1
ATOM 839 N N . TYR A 1 110 ? -9.625 -1.001 8.985 1.00 97.62 110 TYR A N 1
ATOM 840 C CA . TYR A 1 110 ? -10.891 -1.357 9.609 1.00 97.62 110 TYR A CA 1
ATOM 841 C C . TYR A 1 110 ? -10.666 -2.536 10.544 1.00 97.62 110 TYR A C 1
ATOM 843 O O . TYR A 1 110 ? -10.352 -3.641 10.098 1.00 97.62 110 TYR A O 1
ATOM 851 N N . ILE A 1 111 ? -10.798 -2.284 11.844 1.00 97.81 111 ILE A N 1
ATOM 852 C CA . ILE A 1 111 ? -10.543 -3.257 12.902 1.00 97.81 111 ILE A CA 1
ATOM 853 C C . ILE A 1 111 ? -11.860 -3.879 13.362 1.00 97.81 111 ILE A C 1
ATOM 855 O O . ILE A 1 111 ? -12.834 -3.172 13.640 1.00 97.81 111 ILE A O 1
ATOM 859 N N . LYS A 1 112 ? -11.870 -5.206 13.468 1.00 96.81 112 LYS A N 1
ATOM 860 C CA . LYS A 1 112 ? -12.953 -6.006 14.046 1.00 96.81 112 LYS A CA 1
ATOM 861 C C . LYS A 1 112 ? -12.340 -7.155 14.836 1.00 96.81 112 LYS A C 1
ATOM 863 O O . LYS A 1 112 ? -11.352 -7.728 14.390 1.00 96.81 112 LYS A O 1
ATOM 868 N N . ASP A 1 113 ? -12.882 -7.456 16.013 1.00 96.00 113 ASP A N 1
ATOM 869 C CA . ASP A 1 113 ? -12.398 -8.548 16.873 1.00 96.00 113 ASP A CA 1
ATOM 870 C C . ASP A 1 113 ? -10.878 -8.474 17.141 1.00 96.00 113 ASP A C 1
ATOM 872 O O . ASP A 1 113 ? -10.158 -9.466 17.074 1.00 96.00 113 ASP A O 1
ATOM 876 N N . ASN A 1 114 ? -10.380 -7.255 17.396 1.00 96.06 114 ASN A N 1
ATOM 877 C CA . ASN A 1 114 ? -8.959 -6.928 17.589 1.00 96.06 114 ASN A CA 1
ATOM 878 C C . ASN A 1 114 ? -8.034 -7.247 16.394 1.00 96.06 114 ASN A C 1
ATOM 880 O O . ASN A 1 114 ? -6.812 -7.273 16.537 1.00 96.06 114 ASN A O 1
ATOM 884 N N . LYS A 1 115 ? -8.589 -7.442 15.195 1.00 97.56 115 LYS A N 1
ATOM 885 C CA . LYS A 1 115 ? -7.835 -7.766 13.982 1.00 97.56 115 LYS A CA 1
ATOM 886 C C . LYS A 1 115 ? -8.156 -6.827 12.831 1.00 97.56 115 LYS A C 1
ATOM 888 O O . LYS A 1 115 ? -9.261 -6.298 12.722 1.00 97.56 115 LYS A O 1
ATOM 893 N N . VAL A 1 116 ? -7.188 -6.644 11.938 1.00 97.31 116 VAL A N 1
ATOM 894 C CA . VAL A 1 116 ? -7.390 -5.949 10.663 1.00 97.31 116 VAL A CA 1
ATOM 895 C C . VAL A 1 116 ? -8.321 -6.791 9.794 1.00 97.31 116 VAL A C 1
ATOM 897 O O . VAL A 1 116 ? -7.941 -7.860 9.320 1.00 97.31 116 VAL A O 1
ATOM 900 N N . ALA A 1 117 ? -9.541 -6.308 9.578 1.00 97.00 117 ALA A N 1
ATOM 901 C CA . ALA A 1 117 ? -10.518 -6.960 8.713 1.00 97.00 117 ALA A CA 1
ATOM 902 C C . ALA A 1 117 ? -10.319 -6.556 7.246 1.00 97.00 117 ALA A C 1
ATOM 904 O O . ALA A 1 117 ? -10.376 -7.394 6.352 1.00 97.00 117 ALA A O 1
ATOM 905 N N . THR A 1 118 ? -10.083 -5.267 6.999 1.00 96.19 118 THR A N 1
ATOM 906 C CA . THR A 1 118 ? -9.798 -4.710 5.670 1.00 96.19 118 THR A CA 1
ATOM 907 C C . THR A 1 118 ? -9.171 -3.319 5.803 1.00 96.19 118 THR A C 1
ATOM 909 O O . THR A 1 118 ? -8.999 -2.812 6.914 1.00 96.19 118 THR A O 1
ATOM 912 N N . TRP A 1 119 ? -8.806 -2.687 4.692 1.00 96.44 119 TRP A N 1
ATOM 913 C CA . TRP A 1 119 ? -8.275 -1.329 4.662 1.00 96.44 119 TRP A CA 1
ATOM 914 C C . TRP A 1 119 ? -8.685 -0.590 3.392 1.00 96.44 119 TRP A C 1
ATOM 916 O O . TRP A 1 119 ? -8.996 -1.182 2.360 1.00 96.44 119 TRP A O 1
ATOM 926 N N . LYS A 1 120 ? -8.642 0.738 3.469 1.00 94.69 120 LYS A N 1
ATOM 927 C CA . LYS A 1 120 ? -8.821 1.642 2.337 1.00 94.69 120 LYS A CA 1
ATOM 928 C C . LYS A 1 120 ? -7.608 2.550 2.229 1.00 94.69 120 LYS A C 1
ATOM 930 O O . LYS A 1 120 ? -7.325 3.303 3.155 1.00 94.69 120 LYS A O 1
ATOM 935 N N . GLN A 1 121 ? -6.915 2.523 1.097 1.00 94.38 121 GLN A N 1
ATOM 936 C CA . GLN A 1 121 ? -5.862 3.496 0.815 1.00 94.38 121 GLN A CA 1
ATOM 937 C C . GLN A 1 121 ? -6.479 4.886 0.597 1.00 94.38 121 GLN A C 1
ATOM 939 O O . GLN A 1 121 ? -7.445 5.039 -0.149 1.00 94.38 121 GLN A O 1
ATOM 944 N N . THR A 1 122 ? -5.949 5.894 1.287 1.00 93.19 122 THR A N 1
ATOM 945 C CA . THR A 1 122 ? -6.452 7.278 1.269 1.00 93.19 122 THR A CA 1
ATOM 946 C C . THR A 1 122 ? -5.496 8.242 0.574 1.00 93.19 122 THR A C 1
ATOM 948 O O . THR A 1 122 ? -5.909 9.334 0.184 1.00 93.19 122 THR A O 1
ATOM 951 N N . LYS A 1 123 ? -4.226 7.853 0.401 1.00 91.81 123 LYS A N 1
ATOM 952 C CA . LYS A 1 123 ? -3.217 8.612 -0.346 1.00 91.81 123 LYS A CA 1
ATOM 953 C C . LYS A 1 123 ? -2.401 7.705 -1.254 1.00 91.81 123 LYS A C 1
ATOM 955 O O . LYS A 1 123 ? -2.206 6.530 -0.962 1.00 91.81 123 LYS A O 1
ATOM 960 N N . TRP A 1 124 ? -1.871 8.286 -2.324 1.00 91.62 124 TRP A N 1
ATOM 961 C CA . TRP A 1 124 ? -1.058 7.598 -3.322 1.00 91.62 124 TRP A CA 1
ATOM 962 C C . TRP A 1 124 ? 0.243 8.356 -3.552 1.00 91.62 124 TRP A C 1
ATOM 964 O O . TRP A 1 124 ? 0.276 9.587 -3.474 1.00 91.62 124 TRP A O 1
ATOM 974 N N . VAL A 1 125 ? 1.325 7.616 -3.797 1.00 88.69 125 VAL A N 1
ATOM 975 C CA . VAL A 1 125 ? 2.619 8.212 -4.159 1.00 88.69 125 VAL A CA 1
ATOM 976 C C . VAL A 1 125 ? 2.505 8.805 -5.564 1.00 88.69 125 VAL A C 1
ATOM 978 O O . VAL A 1 125 ? 2.814 9.982 -5.748 1.00 88.69 125 VAL A O 1
ATOM 981 N N . ILE A 1 126 ? 1.955 8.015 -6.491 1.00 88.38 126 ILE A N 1
ATOM 982 C CA . ILE A 1 126 ? 1.443 8.418 -7.804 1.00 88.38 126 ILE A CA 1
ATOM 983 C C . ILE A 1 126 ? 0.016 7.878 -7.903 1.00 88.38 126 ILE A C 1
ATOM 985 O O . ILE A 1 126 ? -0.230 6.717 -7.576 1.00 88.38 126 ILE A O 1
ATOM 989 N N . LYS A 1 127 ? -0.933 8.733 -8.287 1.00 81.06 127 LYS A N 1
ATOM 990 C CA . LYS A 1 127 ? -2.322 8.320 -8.499 1.00 81.06 127 LYS A CA 1
ATOM 991 C C . LYS A 1 127 ? -2.407 7.532 -9.810 1.00 81.06 127 LYS A C 1
ATOM 993 O O . LYS A 1 127 ? -1.810 7.965 -10.788 1.00 81.06 127 LYS A O 1
ATOM 998 N N . ASP A 1 128 ? -3.140 6.419 -9.804 1.00 76.50 128 ASP A N 1
ATOM 999 C CA . ASP A 1 128 ? -3.362 5.570 -10.987 1.00 76.50 128 ASP A CA 1
ATOM 1000 C C . ASP A 1 128 ? -2.057 4.988 -11.585 1.00 76.50 128 ASP A C 1
ATOM 1002 O O . ASP A 1 128 ? -1.919 4.857 -12.800 1.00 76.50 128 ASP A O 1
ATOM 1006 N N . ALA A 1 129 ? -1.097 4.684 -10.698 1.00 72.50 129 ALA A N 1
ATOM 1007 C CA . ALA A 1 129 ? 0.175 4.016 -10.989 1.00 72.50 129 ALA A CA 1
ATOM 1008 C C . ALA A 1 129 ? 0.005 2.590 -11.539 1.00 72.50 129 ALA A C 1
ATOM 1010 O O . ALA A 1 129 ? -0.936 1.894 -11.091 1.00 72.50 129 ALA A O 1
#

Organism: NCBI:txid2838440

Sequence (129 aa):
MKKTILTALAALLVAVPAVQAQKVNKEALLAKIEKSDADIANEKKAAKAATWINRGKAFYEVAAEPTKNLFVNMEATMLKLTVGEPKSTSQETLNGVQYTAWVYPWFTAYIKDNKVATWKQTKWVIKDA

Secondary structure (DSSP, 8-state):
--SHHHHHHHTTSS----TTS----HHHHHHHHHHHHHHHHSHHHHTSHHHHHHHHHHHHHHHHTTTTT--TT-BHHHHHHHH-S-SEEEEEEETTEEEEEEE-SSEEEEEETTEEEEEEE---SSTT-

Radius of gyration: 20.76 Å; chains: 1; bounding box: 48×48×58 Å

Foldseek 3Di:
DPVVVVVVVVVPPVPPPPPQQAPPPLVVLVVQLVVLVVQCVDPVSVPDPVSVVSNVVSVVCQACRLCVPDDWFAALVVVCVVRNAAPDWDWDADPNDIFTWGHGPFKIFTDDPRTGHDIGGPDGSDPPD

pLDDT: mean 85.51, std 18.21, range [40.5, 97.88]